Protein AF-A0A9P1VUZ0-F1 (afdb_monomer_lite)

Structure (mmCIF, N/CA/C/O backbone):
data_AF-A0A9P1VUZ0-F1
#
_entry.id   AF-A0A9P1VUZ0-F1
#
loop_
_atom_site.group_PDB
_atom_site.id
_atom_site.type_symbol
_atom_site.label_atom_id
_atom_site.label_alt_id
_atom_site.label_comp_id
_atom_site.label_asym_id
_atom_site.label_entity_id
_atom_site.label_seq_id
_atom_site.pdbx_PDB_ins_code
_atom_site.Cartn_x
_atom_site.Cartn_y
_atom_site.Cartn_z
_atom_site.occupancy
_atom_site.B_iso_or_equiv
_atom_site.auth_seq_id
_atom_site.auth_comp_id
_atom_site.auth_asym_id
_atom_site.auth_atom_id
_atom_site.pdbx_PDB_model_num
ATOM 1 N N . MET A 1 1 ? 10.024 -5.515 -21.685 1.00 54.19 1 MET A N 1
ATOM 2 C CA . MET A 1 1 ? 9.505 -5.546 -20.301 1.00 54.19 1 MET A CA 1
ATOM 3 C C . MET A 1 1 ? 8.583 -4.352 -20.145 1.00 54.19 1 MET A C 1
ATOM 5 O O . MET A 1 1 ? 9.012 -3.254 -20.464 1.00 54.19 1 MET A O 1
ATOM 9 N N . GLU A 1 2 ? 7.326 -4.557 -19.764 1.00 60.91 2 GLU A N 1
ATOM 10 C CA . GLU A 1 2 ? 6.367 -3.456 -19.612 1.00 60.91 2 GLU A CA 1
ATOM 11 C C . GLU A 1 2 ? 6.745 -2.546 -18.423 1.00 60.91 2 GLU A C 1
ATOM 13 O O . GLU A 1 2 ? 7.215 -3.060 -17.395 1.00 60.91 2 GLU A O 1
ATOM 18 N N . PRO A 1 3 ? 6.561 -1.215 -18.530 1.00 89.06 3 PRO A N 1
ATOM 19 C CA . PRO A 1 3 ? 6.721 -0.304 -17.403 1.00 89.06 3 PRO A CA 1
ATOM 20 C C . PRO A 1 3 ? 5.824 -0.697 -16.223 1.00 89.06 3 PRO A C 1
ATOM 22 O O . PRO A 1 3 ? 4.654 -1.039 -16.388 1.00 89.06 3 PRO A O 1
ATOM 25 N N . LEU A 1 4 ? 6.359 -0.613 -15.000 1.00 92.25 4 LEU A N 1
ATOM 26 C CA . LEU A 1 4 ? 5.641 -0.998 -13.775 1.00 92.25 4 LEU A CA 1
ATOM 27 C C . LEU A 1 4 ? 4.283 -0.284 -13.641 1.00 92.25 4 LEU A C 1
ATOM 29 O O . LEU A 1 4 ? 3.300 -0.894 -13.228 1.00 92.25 4 LEU A O 1
ATOM 33 N N . MET A 1 5 ? 4.222 0.992 -14.029 1.00 93.50 5 MET A N 1
ATOM 34 C CA . MET A 1 5 ? 2.990 1.779 -13.994 1.00 93.50 5 MET A CA 1
ATOM 35 C C . MET A 1 5 ? 1.916 1.240 -14.950 1.00 93.50 5 MET A C 1
ATOM 37 O O . MET A 1 5 ? 0.748 1.178 -14.576 1.00 93.50 5 MET A O 1
ATOM 41 N N . ASP A 1 6 ? 2.287 0.804 -16.153 1.00 95.25 6 ASP A N 1
ATOM 42 C CA . ASP A 1 6 ? 1.323 0.266 -17.122 1.00 95.25 6 ASP A CA 1
ATOM 43 C C . ASP A 1 6 ? 0.766 -1.082 -16.648 1.00 95.25 6 ASP A C 1
ATOM 45 O O . ASP A 1 6 ? -0.439 -1.327 -16.730 1.00 95.25 6 ASP A O 1
ATOM 49 N N . THR A 1 7 ? 1.608 -1.897 -16.000 1.00 95.25 7 THR A N 1
ATOM 50 C CA . THR A 1 7 ? 1.163 -3.127 -15.328 1.00 95.25 7 THR A CA 1
ATOM 51 C C . THR A 1 7 ? 0.139 -2.830 -14.227 1.00 95.25 7 THR A C 1
ATOM 53 O O . THR A 1 7 ? -0.890 -3.503 -14.155 1.00 95.25 7 THR A O 1
ATOM 56 N N . ILE A 1 8 ? 0.385 -1.816 -13.386 1.00 96.56 8 ILE A N 1
ATOM 57 C CA . ILE A 1 8 ? -0.547 -1.380 -12.330 1.00 96.56 8 ILE A CA 1
ATOM 58 C C . ILE A 1 8 ? -1.873 -0.909 -12.943 1.00 96.56 8 ILE A C 1
ATOM 60 O O . ILE A 1 8 ? -2.934 -1.357 -12.510 1.00 96.56 8 ILE A O 1
ATOM 64 N N . LYS A 1 9 ? -1.829 -0.066 -13.982 1.00 97.38 9 LYS A N 1
ATOM 65 C CA . LYS A 1 9 ? -3.026 0.429 -14.683 1.00 97.38 9 LYS A CA 1
ATOM 66 C C . LYS A 1 9 ? -3.851 -0.703 -15.286 1.00 97.38 9 LYS A C 1
ATOM 68 O O . LYS A 1 9 ? -5.056 -0.766 -15.057 1.00 97.38 9 LYS A O 1
ATOM 73 N N . ARG A 1 10 ? -3.215 -1.636 -16.001 1.00 97.12 10 ARG A N 1
ATOM 74 C CA . ARG A 1 10 ? -3.910 -2.795 -16.576 1.00 97.12 10 ARG A CA 1
ATOM 75 C C . ARG A 1 10 ? -4.559 -3.655 -15.495 1.00 97.12 10 ARG A C 1
ATOM 77 O O . ARG A 1 10 ? -5.713 -4.038 -15.641 1.00 97.12 10 ARG A O 1
ATOM 84 N N . ARG A 1 11 ? -3.843 -3.956 -14.408 1.00 97.12 11 ARG A N 1
ATOM 85 C CA . ARG A 1 11 ? -4.389 -4.762 -13.303 1.00 97.12 11 ARG A CA 1
ATOM 86 C C . ARG A 1 11 ? -5.542 -4.058 -12.596 1.00 97.12 11 ARG A C 1
ATOM 88 O O . ARG A 1 11 ? -6.509 -4.716 -12.230 1.00 97.12 11 ARG A O 1
ATOM 95 N N . SER A 1 12 ? -5.464 -2.739 -12.432 1.00 98.06 12 SER A N 1
ATOM 96 C CA . SER A 1 12 ? -6.580 -1.941 -11.923 1.00 98.06 12 SER A CA 1
ATOM 97 C C . SER A 1 12 ? -7.812 -2.069 -12.825 1.00 98.06 12 SER A C 1
ATOM 99 O O . SER A 1 12 ? -8.885 -2.384 -12.319 1.00 98.06 12 SER A O 1
ATOM 101 N N . ALA A 1 13 ? -7.651 -1.958 -14.148 1.00 97.81 13 ALA A N 1
ATOM 102 C CA . ALA A 1 13 ? -8.742 -2.170 -15.106 1.00 97.81 13 ALA A CA 1
ATOM 103 C C . ALA A 1 13 ? -9.328 -3.599 -15.064 1.00 97.81 13 ALA A C 1
ATOM 105 O O . ALA A 1 13 ? -10.465 -3.815 -15.468 1.00 97.81 13 ALA A O 1
ATOM 106 N N . GLN A 1 14 ? -8.568 -4.569 -14.548 1.00 97.38 14 GLN A N 1
ATOM 107 C CA . GLN A 1 14 ? -8.993 -5.956 -14.325 1.00 97.38 14 GLN A CA 1
ATOM 108 C C . GLN A 1 14 ? -9.570 -6.204 -12.918 1.00 97.38 14 GLN A C 1
ATOM 110 O O . GLN A 1 14 ? -9.821 -7.351 -12.559 1.00 97.38 14 GLN A O 1
ATOM 115 N N . GLY A 1 15 ? -9.762 -5.163 -12.103 1.00 97.44 15 GLY A N 1
ATOM 116 C CA . GLY A 1 15 ? -10.362 -5.285 -10.771 1.00 97.44 15 GLY A CA 1
ATOM 117 C C . GLY A 1 15 ? -9.378 -5.599 -9.640 1.00 97.44 15 GLY A C 1
ATOM 118 O O . GLY A 1 15 ? -9.798 -5.996 -8.557 1.00 97.44 15 GLY A O 1
ATOM 119 N N . CYS A 1 16 ? -8.065 -5.449 -9.846 1.00 97.94 16 CYS A N 1
ATOM 120 C CA . CYS A 1 16 ? -7.090 -5.676 -8.778 1.00 97.94 16 CYS A CA 1
ATOM 121 C C . CYS A 1 16 ? -7.189 -4.574 -7.709 1.00 97.94 16 CYS A C 1
ATOM 123 O O . CYS A 1 16 ? -6.711 -3.460 -7.927 1.00 97.94 16 CYS A O 1
ATOM 125 N N . GLY A 1 17 ? -7.758 -4.912 -6.548 1.00 98.19 17 GLY A N 1
ATOM 126 C CA . GLY A 1 17 ? -8.004 -3.999 -5.425 1.00 98.19 17 GLY A CA 1
ATOM 127 C C . GLY A 1 17 ? -6.801 -3.136 -5.027 1.00 98.19 17 GLY A C 1
ATOM 128 O O . GLY A 1 17 ? -6.906 -1.912 -5.100 1.00 98.19 17 GLY A O 1
ATOM 129 N N . PRO A 1 18 ? -5.621 -3.709 -4.717 1.00 98.06 18 PRO A N 1
ATOM 130 C CA . PRO A 1 18 ? -4.446 -2.909 -4.374 1.00 98.06 18 PRO A CA 1
ATOM 131 C C . PRO A 1 18 ? -3.993 -1.979 -5.506 1.00 98.06 18 PRO A C 1
ATOM 133 O O . PRO A 1 18 ? -3.514 -0.878 -5.249 1.00 98.06 18 PRO A O 1
ATOM 136 N N . SER A 1 19 ? -4.139 -2.390 -6.771 1.00 97.94 19 SER A N 1
ATOM 137 C CA . SER A 1 19 ? -3.807 -1.527 -7.910 1.00 97.94 19 SER A CA 1
ATOM 138 C C . SER A 1 19 ? -4.794 -0.369 -8.047 1.00 97.94 19 SER A C 1
ATOM 140 O O . SER A 1 19 ? -4.356 0.745 -8.307 1.00 97.94 19 SER A O 1
ATOM 142 N N . ILE A 1 20 ? -6.092 -0.608 -7.831 1.00 98.38 20 ILE A N 1
ATOM 143 C CA . ILE A 1 20 ? -7.119 0.444 -7.787 1.00 98.38 20 ILE A CA 1
ATOM 144 C C . ILE A 1 20 ? -6.790 1.434 -6.669 1.00 98.38 20 ILE A C 1
ATOM 146 O O . ILE A 1 20 ? -6.599 2.615 -6.941 1.00 98.38 20 ILE A O 1
ATOM 150 N N . ALA A 1 21 ? -6.603 0.940 -5.445 1.00 97.38 21 ALA A N 1
ATOM 151 C CA . ALA A 1 21 ? -6.324 1.776 -4.285 1.00 97.38 21 ALA A CA 1
ATOM 152 C C . ALA A 1 21 ? -5.028 2.590 -4.452 1.00 97.38 21 ALA A C 1
ATOM 154 O O . ALA A 1 21 ? -4.969 3.767 -4.105 1.00 97.38 21 ALA A O 1
ATOM 155 N N . LEU A 1 22 ? -3.983 2.001 -5.045 1.00 96.56 22 LEU A N 1
ATOM 156 C CA . LEU A 1 22 ? -2.752 2.725 -5.358 1.00 96.56 22 LEU A CA 1
ATOM 157 C C . LEU A 1 22 ? -2.995 3.879 -6.342 1.00 96.56 22 LEU A C 1
ATOM 159 O O . LEU A 1 22 ? -2.439 4.958 -6.149 1.00 96.56 22 LEU A O 1
ATOM 163 N N . LEU A 1 23 ? -3.801 3.670 -7.387 1.00 97.19 23 LEU A N 1
ATOM 164 C CA . LEU A 1 23 ? -4.139 4.726 -8.343 1.00 97.19 23 LEU A CA 1
ATOM 165 C C . LEU A 1 23 ? -5.016 5.813 -7.714 1.00 97.19 23 LEU A C 1
ATOM 167 O O . LEU A 1 23 ? -4.805 6.986 -8.008 1.00 97.19 23 LEU A O 1
ATOM 171 N N . GLU A 1 24 ? -5.934 5.453 -6.818 1.00 96.81 24 GLU A N 1
ATOM 172 C CA . GLU A 1 24 ? -6.727 6.419 -6.051 1.00 96.81 24 GLU A CA 1
ATOM 173 C C . GLU A 1 24 ? -5.837 7.303 -5.175 1.00 96.81 24 GLU A C 1
ATOM 175 O O . GLU A 1 24 ? -5.991 8.522 -5.184 1.00 96.81 24 GLU A O 1
ATOM 180 N N . LEU A 1 25 ? -4.845 6.728 -4.482 1.00 96.12 25 LEU A N 1
ATOM 181 C CA . LEU A 1 25 ? -3.873 7.515 -3.716 1.00 96.12 25 LEU A CA 1
ATOM 182 C C . LEU A 1 25 ? -3.125 8.518 -4.607 1.00 96.12 25 LEU A C 1
ATOM 184 O O . LEU A 1 25 ? -2.940 9.668 -4.215 1.00 96.12 25 LEU A O 1
ATOM 188 N N . LEU A 1 26 ? -2.696 8.103 -5.804 1.00 95.44 26 LEU A N 1
ATOM 189 C CA . LEU A 1 26 ? -2.021 8.997 -6.752 1.00 95.44 26 LEU A CA 1
ATOM 190 C C . LEU A 1 26 ? -2.950 10.101 -7.263 1.00 95.44 26 LEU A C 1
ATOM 192 O O . LEU A 1 26 ? -2.521 11.248 -7.368 1.00 95.44 26 LEU A O 1
ATOM 196 N N . ALA A 1 27 ? -4.207 9.767 -7.562 1.00 95.75 27 ALA A N 1
ATOM 197 C CA . ALA A 1 27 ? -5.226 10.733 -7.968 1.00 95.75 27 ALA A CA 1
ATOM 198 C C . ALA A 1 27 ? -5.542 11.730 -6.844 1.00 95.75 27 ALA A C 1
ATOM 200 O O . ALA A 1 27 ? -5.799 12.898 -7.112 1.00 95.75 27 ALA A O 1
ATOM 201 N N . ALA A 1 28 ? -5.438 11.291 -5.590 1.00 94.88 28 ALA A N 1
ATOM 202 C CA . ALA A 1 28 ? -5.511 12.135 -4.405 1.00 94.88 28 ALA A CA 1
ATOM 203 C C . ALA A 1 28 ? -4.208 12.894 -4.104 1.00 94.88 28 ALA A C 1
ATOM 205 O O . ALA A 1 28 ? -4.084 13.436 -3.010 1.00 94.88 28 ALA A O 1
ATOM 206 N N . GLU A 1 29 ? -3.263 12.941 -5.050 1.00 95.12 29 GLU A N 1
ATOM 207 C CA . GLU A 1 29 ? -1.989 13.672 -5.003 1.00 95.12 29 GLU A CA 1
ATOM 208 C C . GLU A 1 29 ? -0.904 13.082 -4.080 1.00 95.12 29 GLU A C 1
ATOM 210 O O . GLU A 1 29 ? 0.078 13.756 -3.741 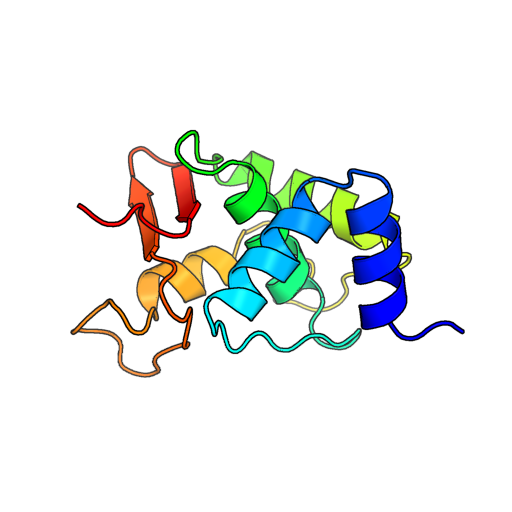1.00 95.12 29 GLU A O 1
ATOM 215 N N . ALA A 1 30 ? -1.010 11.805 -3.696 1.00 94.44 30 ALA A N 1
ATOM 216 C CA . ALA A 1 30 ? 0.054 11.141 -2.947 1.00 94.44 30 ALA A CA 1
ATOM 217 C C . ALA A 1 30 ? 1.346 11.047 -3.781 1.00 94.44 30 ALA A C 1
ATOM 219 O O . ALA A 1 30 ? 1.383 10.468 -4.868 1.00 94.44 30 ALA A O 1
ATOM 220 N N . ARG A 1 31 ? 2.464 11.550 -3.240 1.00 91.88 31 ARG A N 1
ATOM 221 C CA . ARG A 1 31 ? 3.787 11.475 -3.886 1.00 91.88 31 ARG A CA 1
ATOM 222 C C . ARG A 1 31 ? 4.478 10.164 -3.528 1.00 91.88 31 ARG A C 1
ATOM 224 O O . ARG A 1 31 ? 5.365 10.098 -2.665 1.00 91.88 31 ARG A O 1
ATOM 231 N N . LEU A 1 32 ? 4.034 9.095 -4.180 1.00 87.69 32 LEU A N 1
ATOM 232 C CA . LEU A 1 32 ? 4.581 7.751 -4.019 1.00 87.69 32 LEU A CA 1
ATOM 233 C C . LEU A 1 32 ? 5.665 7.483 -5.066 1.00 87.69 32 LEU A C 1
ATOM 235 O O . LEU A 1 32 ? 5.486 7.743 -6.251 1.00 87.69 32 LEU A O 1
ATOM 239 N N . VAL A 1 33 ? 6.800 6.940 -4.626 1.00 83.19 33 VAL A N 1
ATOM 240 C CA . VAL A 1 33 ? 7.867 6.516 -5.539 1.00 83.19 33 VAL A CA 1
ATOM 241 C C . VAL A 1 33 ? 7.481 5.162 -6.129 1.00 83.19 33 VAL A C 1
ATOM 243 O O . VAL A 1 33 ? 7.466 4.160 -5.415 1.00 83.19 33 VAL A O 1
ATOM 246 N N . ILE A 1 34 ? 7.172 5.134 -7.426 1.00 87.75 34 ILE A N 1
ATOM 247 C CA . ILE A 1 34 ? 6.776 3.919 -8.148 1.00 87.75 34 ILE A CA 1
ATOM 248 C C . ILE A 1 34 ? 7.949 3.464 -9.003 1.00 87.75 34 ILE A C 1
ATOM 250 O O . ILE A 1 34 ? 8.154 3.914 -10.125 1.00 87.75 34 ILE A O 1
ATOM 254 N N . THR A 1 35 ? 8.747 2.572 -8.432 1.00 86.88 35 THR A N 1
ATOM 255 C CA . THR A 1 35 ? 9.907 1.964 -9.083 1.00 86.88 35 THR A CA 1
ATOM 256 C C . THR A 1 35 ? 10.097 0.543 -8.569 1.00 86.88 35 THR A C 1
ATOM 258 O O . THR A 1 35 ? 9.730 0.220 -7.435 1.00 86.88 35 THR A O 1
ATOM 261 N N . ARG A 1 36 ? 10.725 -0.295 -9.398 1.00 85.75 36 ARG A N 1
ATOM 262 C CA . ARG A 1 36 ? 11.203 -1.625 -9.003 1.00 85.75 36 ARG A CA 1
ATOM 263 C C . ARG A 1 36 ? 12.284 -1.559 -7.922 1.00 85.75 36 ARG A C 1
ATOM 265 O O . ARG A 1 36 ? 12.484 -2.548 -7.230 1.00 85.75 36 ARG A O 1
ATOM 272 N N . ASP A 1 37 ? 12.911 -0.398 -7.724 1.00 84.81 37 ASP A N 1
ATOM 273 C CA . ASP A 1 37 ? 13.925 -0.189 -6.686 1.00 84.81 37 ASP A CA 1
ATOM 274 C C . ASP A 1 37 ? 13.336 0.160 -5.319 1.00 84.81 37 ASP A C 1
ATOM 276 O O . ASP A 1 37 ? 14.079 0.205 -4.346 1.00 84.81 37 ASP A O 1
ATOM 280 N N . ASN A 1 38 ? 12.029 0.416 -5.200 1.00 83.50 38 ASN A N 1
ATOM 281 C CA . ASN A 1 38 ? 11.376 0.647 -3.910 1.00 83.50 38 ASN A CA 1
ATOM 282 C C . ASN A 1 38 ? 9.985 -0.010 -3.807 1.00 83.50 38 ASN A C 1
ATOM 284 O O . ASN A 1 38 ? 8.993 0.650 -3.480 1.00 83.50 38 ASN A O 1
ATOM 288 N N . PRO A 1 39 ? 9.885 -1.321 -4.082 1.00 89.88 39 PRO A N 1
ATOM 289 C CA . PRO A 1 39 ? 8.599 -1.985 -4.214 1.00 89.88 39 PRO A CA 1
ATOM 290 C C . PRO A 1 39 ? 7.912 -2.225 -2.873 1.00 89.88 39 PRO A C 1
ATOM 292 O O . PRO A 1 39 ? 6.688 -2.294 -2.826 1.00 89.88 39 PRO A O 1
ATOM 295 N N . GLY A 1 40 ? 8.670 -2.285 -1.774 1.00 91.75 40 GLY A N 1
ATOM 296 C CA . GLY A 1 40 ? 8.110 -2.429 -0.433 1.00 91.75 40 GLY A CA 1
ATOM 297 C C . GLY A 1 40 ? 7.137 -1.296 -0.102 1.00 91.75 40 GLY A C 1
ATOM 298 O O . GLY A 1 40 ? 5.998 -1.569 0.266 1.00 91.75 40 GLY A O 1
ATOM 299 N N . ARG A 1 41 ? 7.534 -0.036 -0.338 1.00 92.44 41 ARG A N 1
ATOM 300 C CA . ARG A 1 41 ? 6.684 1.132 -0.066 1.00 92.44 41 ARG A CA 1
ATOM 301 C C . ARG A 1 41 ? 5.392 1.112 -0.870 1.00 92.44 41 ARG A C 1
ATOM 303 O O . ARG A 1 41 ? 4.326 1.264 -0.287 1.00 92.44 41 ARG A O 1
ATOM 310 N N . LEU A 1 42 ? 5.474 0.935 -2.189 1.00 93.62 42 LEU A N 1
ATOM 311 C CA . LEU A 1 42 ? 4.277 0.974 -3.033 1.00 93.62 42 LEU A CA 1
ATOM 312 C C . LEU A 1 42 ? 3.327 -0.186 -2.711 1.00 93.62 42 LEU A C 1
ATOM 314 O O . LEU A 1 42 ? 2.123 0.029 -2.624 1.00 93.62 42 LEU A O 1
ATOM 318 N N . CYS A 1 43 ? 3.859 -1.397 -2.499 1.00 96.50 43 CYS A N 1
ATOM 319 C CA . CYS A 1 43 ? 3.032 -2.580 -2.285 1.00 96.50 43 CYS A CA 1
ATOM 320 C C . CYS A 1 43 ? 2.330 -2.525 -0.934 1.00 96.50 43 CYS A C 1
ATOM 322 O O . CYS A 1 43 ? 1.165 -2.884 -0.839 1.00 96.50 43 CYS A O 1
ATOM 324 N N . GLU A 1 44 ? 3.027 -2.057 0.099 1.00 96.88 44 GLU A N 1
ATOM 325 C CA . GLU A 1 44 ? 2.477 -1.966 1.446 1.00 96.88 44 GLU A CA 1
ATOM 326 C C . GLU A 1 44 ? 1.381 -0.902 1.540 1.00 96.88 44 GLU A C 1
ATOM 328 O O . GLU A 1 44 ? 0.307 -1.173 2.067 1.00 96.88 44 GLU A O 1
ATOM 333 N N . LEU A 1 45 ? 1.603 0.285 0.963 1.00 96.38 45 LEU A N 1
ATOM 334 C CA . LEU A 1 45 ? 0.576 1.328 0.943 1.00 96.38 45 LEU A CA 1
ATOM 335 C C . LEU A 1 45 ? -0.643 0.910 0.115 1.00 96.38 45 LEU A C 1
ATOM 337 O O . LEU A 1 45 ? -1.763 1.172 0.535 1.00 96.38 45 LEU A O 1
ATOM 341 N N . ALA A 1 46 ? -0.436 0.215 -1.007 1.00 97.31 46 ALA A N 1
ATOM 342 C CA . ALA A 1 46 ? -1.513 -0.302 -1.846 1.00 97.31 46 ALA A CA 1
ATOM 343 C C . ALA A 1 46 ? -2.423 -1.294 -1.101 1.00 97.31 46 ALA A C 1
ATOM 345 O O . ALA A 1 46 ? -3.642 -1.139 -1.123 1.00 97.31 46 ALA A O 1
ATOM 346 N N . VAL A 1 47 ? -1.847 -2.293 -0.420 1.00 98.25 47 VAL A N 1
ATOM 347 C CA . VAL A 1 47 ? -2.642 -3.328 0.270 1.00 98.25 47 VAL A CA 1
ATOM 348 C C . VAL A 1 47 ? -3.340 -2.793 1.517 1.00 98.25 47 VAL A C 1
ATOM 350 O O . VAL A 1 47 ? -4.447 -3.213 1.827 1.00 98.25 47 VAL A O 1
ATOM 353 N N . VAL A 1 48 ? -2.736 -1.832 2.225 1.00 98.25 48 VAL A N 1
ATOM 354 C CA . VAL A 1 48 ? -3.414 -1.169 3.349 1.00 98.25 48 VAL A CA 1
ATOM 355 C C . VAL A 1 48 ? -4.554 -0.299 2.811 1.00 98.25 48 VAL A C 1
ATOM 357 O O . VAL A 1 48 ? -5.652 -0.350 3.363 1.00 98.25 48 VAL A O 1
ATOM 360 N N . ALA A 1 49 ? -4.328 0.442 1.720 1.00 97.69 49 ALA A N 1
ATOM 361 C CA . ALA A 1 49 ? -5.333 1.318 1.118 1.00 97.69 49 ALA A CA 1
ATOM 362 C C . ALA A 1 49 ? -6.569 0.557 0.640 1.00 97.69 49 ALA A C 1
ATOM 364 O O . ALA A 1 49 ? -7.690 0.976 0.911 1.00 97.69 49 ALA A O 1
ATOM 365 N N . GLU A 1 50 ? -6.364 -0.604 0.016 1.00 97.94 50 GLU A N 1
ATOM 366 C CA . GLU A 1 50 ? -7.442 -1.500 -0.410 1.00 97.94 50 GLU A CA 1
ATOM 367 C C . GLU A 1 50 ? -8.388 -1.865 0.746 1.00 97.94 50 GLU A C 1
ATOM 369 O O . GLU A 1 50 ? -9.595 -2.011 0.557 1.00 97.94 50 GLU A O 1
ATOM 374 N N . THR A 1 51 ? -7.871 -1.999 1.972 1.00 97.00 51 THR A N 1
ATOM 375 C CA . THR A 1 51 ? -8.718 -2.348 3.121 1.00 97.00 51 THR A CA 1
ATOM 376 C C . THR A 1 51 ? -9.607 -1.200 3.600 1.00 97.00 51 THR A C 1
ATOM 378 O O . THR A 1 51 ? -10.587 -1.447 4.311 1.00 97.00 51 THR A O 1
ATOM 381 N N . GLY A 1 52 ? -9.307 0.042 3.211 1.00 93.31 52 GLY A N 1
ATOM 382 C CA . GLY A 1 52 ? -10.083 1.225 3.564 1.00 93.31 52 GLY A CA 1
ATOM 383 C C . GLY A 1 52 ? -10.345 1.334 5.069 1.00 93.31 52 GLY A C 1
ATOM 384 O O . GLY A 1 52 ? -9.450 1.172 5.901 1.00 93.31 52 GLY A O 1
ATOM 385 N N . ARG A 1 53 ? -11.610 1.573 5.440 1.00 91.69 53 ARG A N 1
ATOM 386 C CA . ARG A 1 53 ? -12.032 1.745 6.845 1.00 91.69 53 ARG A CA 1
ATOM 387 C C . ARG A 1 53 ? -11.970 0.468 7.691 1.00 91.69 53 ARG A C 1
ATOM 389 O O . ARG A 1 53 ? -12.064 0.558 8.910 1.00 91.69 53 ARG A O 1
ATOM 396 N N . ARG A 1 54 ? -11.799 -0.712 7.087 1.00 95.00 54 ARG A N 1
ATOM 397 C CA . ARG A 1 54 ? -11.604 -1.973 7.827 1.00 95.00 54 ARG A CA 1
ATOM 398 C C . ARG A 1 54 ? -10.197 -2.062 8.425 1.00 95.00 54 ARG A C 1
ATOM 400 O O . ARG A 1 54 ? -9.997 -2.730 9.444 1.00 95.00 54 ARG A O 1
ATOM 407 N N . GLY A 1 55 ? -9.227 -1.403 7.789 1.00 96.12 55 GLY A N 1
ATOM 408 C CA . GLY A 1 55 ? -7.812 -1.517 8.117 1.00 96.12 55 GLY A CA 1
ATOM 409 C C . GLY A 1 55 ? -7.299 -2.955 8.043 1.00 96.12 55 GLY A C 1
ATOM 410 O O . GLY A 1 55 ? -8.028 -3.896 7.709 1.00 96.12 55 GLY A O 1
ATOM 411 N N . ILE A 1 56 ? -6.043 -3.145 8.424 1.00 98.06 56 ILE A N 1
ATOM 412 C CA . ILE A 1 56 ? -5.353 -4.437 8.335 1.00 98.06 56 ILE A CA 1
ATOM 413 C C . ILE A 1 56 ? -4.332 -4.579 9.480 1.00 98.06 56 ILE A C 1
A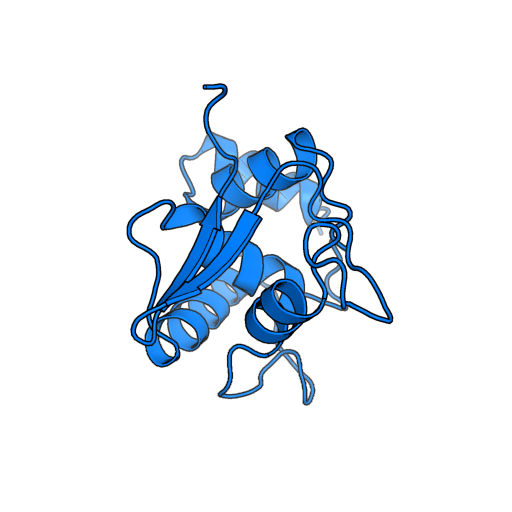TOM 415 O O . ILE A 1 56 ? -3.637 -3.608 9.792 1.00 98.06 56 ILE A O 1
ATOM 419 N N . PRO A 1 57 ? -4.260 -5.728 10.180 1.00 97.38 57 PRO A N 1
ATOM 420 C CA . PRO A 1 57 ? -3.305 -5.922 11.267 1.00 97.38 57 PRO A CA 1
ATOM 421 C C . PRO A 1 57 ? -1.880 -6.124 10.738 1.00 97.38 57 PRO A C 1
ATOM 423 O O . PRO A 1 57 ? -1.669 -6.513 9.591 1.00 97.38 57 PRO A O 1
ATOM 426 N N . GLU A 1 58 ? -0.895 -5.855 11.595 1.00 93.94 58 GLU A N 1
ATOM 427 C CA . GLU A 1 58 ? 0.532 -5.799 11.241 1.00 93.94 58 GLU A CA 1
ATOM 428 C C . GLU A 1 58 ? 1.034 -7.030 10.463 1.00 93.94 58 GLU A C 1
ATOM 430 O O . GLU A 1 58 ? 1.664 -6.903 9.412 1.00 93.94 58 GLU A O 1
ATOM 435 N N . ASN A 1 59 ? 0.710 -8.225 10.955 1.00 91.50 59 ASN A N 1
ATOM 436 C CA . ASN A 1 59 ? 1.103 -9.500 10.357 1.00 91.50 59 ASN A CA 1
ATOM 437 C C . ASN A 1 59 ? 0.462 -9.731 8.977 1.00 91.50 59 ASN A C 1
ATOM 439 O O . ASN A 1 59 ? 1.113 -10.254 8.071 1.00 91.50 59 ASN A O 1
ATOM 443 N N . GLU A 1 60 ? -0.792 -9.317 8.791 1.00 97.88 60 GLU A N 1
ATOM 444 C CA . GLU A 1 60 ? -1.494 -9.449 7.510 1.00 97.88 60 GLU A CA 1
ATOM 445 C C . GLU A 1 60 ? -0.956 -8.468 6.462 1.00 97.88 60 GLU A C 1
ATOM 447 O O . GLU A 1 60 ? -0.880 -8.823 5.286 1.00 97.88 60 GLU A O 1
ATOM 452 N N . VAL A 1 61 ? -0.495 -7.275 6.868 1.00 97.69 61 VAL A N 1
ATOM 453 C CA . VAL A 1 61 ? 0.146 -6.317 5.948 1.00 97.69 61 VAL A CA 1
ATOM 454 C C . VAL A 1 61 ? 1.371 -6.935 5.279 1.00 97.69 61 VAL A C 1
ATOM 456 O O . VAL A 1 61 ? 1.535 -6.832 4.064 1.00 97.69 61 VAL A O 1
ATOM 459 N N . VAL A 1 62 ? 2.232 -7.594 6.057 1.00 96.38 62 VAL A N 1
ATOM 460 C CA . VAL A 1 62 ? 3.473 -8.201 5.549 1.00 96.38 62 VAL A CA 1
ATOM 461 C C . VAL A 1 62 ? 3.167 -9.307 4.539 1.00 96.38 62 VAL A C 1
ATOM 463 O O . VAL A 1 62 ? 3.785 -9.354 3.469 1.00 96.38 62 VAL A O 1
ATOM 466 N N . ALA A 1 63 ? 2.188 -10.163 4.845 1.00 96.81 63 ALA A N 1
ATOM 467 C CA . ALA A 1 63 ? 1.744 -11.222 3.944 1.00 96.81 63 ALA A CA 1
ATOM 468 C C . ALA A 1 63 ? 1.143 -10.650 2.647 1.00 96.81 63 ALA A C 1
ATOM 470 O O . ALA A 1 63 ? 1.570 -11.023 1.551 1.00 96.81 63 ALA A O 1
ATOM 471 N N . ALA A 1 64 ? 0.221 -9.688 2.758 1.00 97.75 64 ALA A N 1
ATOM 472 C CA . ALA A 1 64 ? -0.434 -9.058 1.615 1.00 97.75 64 ALA A CA 1
ATOM 473 C C . ALA A 1 64 ? 0.567 -8.316 0.715 1.00 97.75 64 ALA A C 1
ATOM 475 O O . ALA A 1 64 ? 0.534 -8.465 -0.506 1.00 97.75 64 ALA A O 1
ATOM 476 N N . ARG A 1 65 ? 1.521 -7.582 1.303 1.00 96.75 65 ARG A N 1
ATOM 477 C CA . ARG A 1 65 ? 2.595 -6.891 0.574 1.00 96.75 65 ARG A CA 1
ATOM 478 C C . ARG A 1 65 ? 3.411 -7.861 -0.278 1.00 96.75 65 ARG A C 1
ATOM 480 O O . ARG A 1 65 ? 3.680 -7.568 -1.441 1.00 96.75 65 ARG A O 1
ATOM 487 N N . ARG A 1 66 ? 3.818 -9.001 0.294 1.00 96.12 66 ARG A N 1
ATOM 488 C CA . ARG A 1 66 ? 4.601 -10.036 -0.407 1.00 96.12 66 ARG A CA 1
ATOM 489 C C . ARG A 1 66 ? 3.805 -10.649 -1.557 1.00 96.12 66 ARG A C 1
ATOM 491 O O . ARG A 1 66 ? 4.323 -10.732 -2.668 1.00 96.12 66 ARG A O 1
ATOM 498 N N . ALA A 1 67 ? 2.544 -11.007 -1.312 1.00 96.75 67 ALA A N 1
ATOM 499 C CA . ALA A 1 67 ? 1.658 -11.548 -2.338 1.00 96.75 67 ALA A CA 1
ATOM 500 C C . ALA A 1 67 ? 1.439 -10.549 -3.487 1.00 96.75 67 ALA A C 1
ATOM 502 O O . ALA A 1 67 ? 1.550 -10.908 -4.661 1.00 96.75 67 ALA A O 1
ATOM 503 N N . TYR A 1 68 ? 1.201 -9.276 -3.162 1.00 97.31 68 TYR A N 1
ATOM 504 C CA . TYR A 1 68 ? 0.999 -8.243 -4.169 1.00 97.31 68 TYR A CA 1
ATOM 505 C C . TYR A 1 68 ? 2.271 -7.980 -4.986 1.00 97.31 68 TYR A C 1
ATOM 507 O O . TYR A 1 68 ? 2.199 -7.965 -6.215 1.00 97.31 68 TYR A O 1
ATOM 515 N N . ALA A 1 69 ? 3.443 -7.881 -4.349 1.00 95.81 69 ALA A N 1
ATOM 516 C CA . ALA A 1 69 ? 4.721 -7.728 -5.048 1.00 95.81 69 ALA A CA 1
ATOM 517 C C . ALA A 1 69 ? 4.998 -8.890 -6.019 1.00 95.81 69 ALA A C 1
ATOM 519 O O . ALA A 1 69 ? 5.317 -8.654 -7.188 1.00 95.81 69 ALA A O 1
ATOM 520 N N . ALA A 1 70 ? 4.784 -10.133 -5.573 1.00 95.19 70 ALA A N 1
ATOM 521 C CA . ALA A 1 70 ? 4.917 -11.319 -6.416 1.00 95.19 70 ALA A CA 1
ATOM 522 C C . ALA A 1 70 ? 3.963 -11.268 -7.620 1.00 95.19 70 ALA A C 1
ATOM 524 O O . ALA A 1 70 ? 4.366 -11.553 -8.746 1.00 95.19 70 ALA A O 1
ATOM 525 N N . SER A 1 71 ? 2.722 -10.817 -7.412 1.00 94.69 71 SER A N 1
ATOM 526 C CA . SER A 1 71 ? 1.738 -10.668 -8.490 1.00 94.69 71 SER A CA 1
ATOM 527 C C . SER A 1 71 ? 2.155 -9.643 -9.558 1.00 94.69 7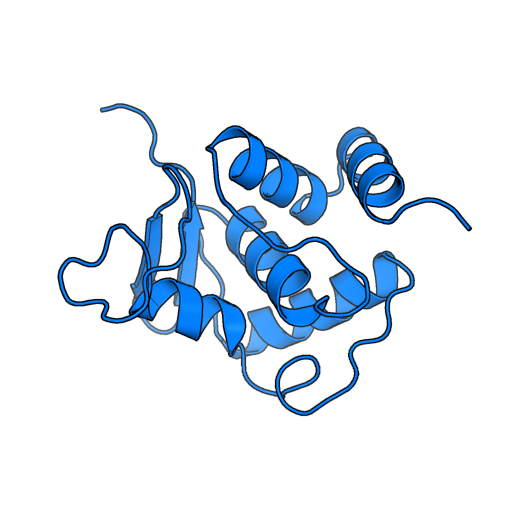1 SER A C 1
ATOM 529 O O . SER A 1 71 ? 1.759 -9.761 -10.717 1.00 94.69 71 SER A O 1
ATOM 531 N N . LEU A 1 72 ? 2.975 -8.653 -9.195 1.00 94.19 72 LEU A N 1
ATOM 532 C CA . LEU A 1 72 ? 3.538 -7.665 -10.119 1.00 94.19 72 LEU A CA 1
ATOM 533 C C . LEU A 1 72 ? 4.820 -8.159 -10.814 1.00 94.19 72 LEU A C 1
ATOM 535 O O . LEU A 1 72 ? 5.398 -7.423 -11.613 1.00 94.19 72 LEU A O 1
ATOM 539 N N . GLY A 1 73 ? 5.289 -9.374 -10.505 1.00 93.31 73 GLY A N 1
ATOM 540 C CA . GLY A 1 73 ? 6.585 -9.875 -10.961 1.00 93.31 73 GLY A CA 1
ATOM 541 C C . GLY A 1 73 ? 7.755 -9.079 -10.378 1.00 93.31 73 GLY A C 1
ATOM 542 O O . GLY A 1 73 ? 8.783 -8.916 -11.039 1.00 93.31 73 GLY A O 1
ATOM 543 N N . VAL A 1 74 ? 7.584 -8.524 -9.173 1.00 92.44 74 VAL A N 1
ATOM 544 C CA . VAL A 1 74 ? 8.592 -7.710 -8.496 1.00 92.44 74 VAL A CA 1
ATOM 545 C C . VAL A 1 74 ? 9.153 -8.457 -7.296 1.00 92.44 74 VAL A C 1
ATOM 547 O O . VAL A 1 74 ? 8.422 -8.896 -6.410 1.00 92.44 74 VAL A O 1
ATOM 550 N N . THR A 1 75 ? 10.477 -8.543 -7.240 1.00 91.44 75 THR A N 1
ATOM 551 C CA . THR A 1 75 ? 11.189 -9.133 -6.110 1.00 91.44 75 THR A CA 1
ATOM 552 C C . THR A 1 75 ? 11.373 -8.096 -5.007 1.00 91.44 75 THR A C 1
ATOM 554 O O . THR A 1 75 ? 11.951 -7.031 -5.228 1.00 91.44 75 THR A O 1
ATOM 557 N N . LEU A 1 76 ? 10.905 -8.412 -3.800 1.00 93.25 76 LEU A N 1
ATOM 558 C CA . LEU A 1 76 ? 11.265 -7.664 -2.599 1.00 93.25 76 LEU A CA 1
ATOM 559 C C . LEU A 1 76 ? 12.645 -8.146 -2.144 1.00 93.25 76 LEU A C 1
ATOM 561 O O . LEU A 1 76 ? 12.809 -9.323 -1.844 1.00 93.25 76 LEU A O 1
ATOM 565 N N . SER A 1 77 ? 13.632 -7.255 -2.123 1.00 90.69 77 SER A N 1
ATOM 566 C CA . SER A 1 77 ? 14.978 -7.571 -1.644 1.00 90.69 77 SER A CA 1
ATOM 567 C C . SER A 1 77 ? 15.596 -6.364 -0.958 1.00 90.69 77 SER A C 1
ATOM 569 O O . SER A 1 77 ? 15.562 -5.255 -1.504 1.00 90.69 77 SER A O 1
ATOM 571 N N . GLY A 1 78 ? 16.165 -6.590 0.222 1.00 87.00 78 GLY A N 1
ATOM 572 C CA . GLY A 1 78 ? 16.878 -5.598 1.010 1.00 87.00 78 GLY A CA 1
ATOM 573 C C . GLY A 1 78 ? 16.104 -5.180 2.260 1.00 87.00 78 GLY A C 1
ATOM 574 O O . GLY A 1 78 ? 14.873 -5.209 2.269 1.00 87.00 78 GLY A O 1
ATOM 575 N N . PRO A 1 79 ? 16.817 -4.678 3.282 1.00 84.75 79 PRO A N 1
ATOM 576 C CA . PRO A 1 79 ? 16.426 -4.755 4.694 1.00 84.75 79 PRO A CA 1
ATOM 577 C C . PRO A 1 79 ? 15.083 -4.106 5.041 1.00 84.75 79 PRO A C 1
ATOM 579 O O . PRO A 1 79 ? 14.430 -4.506 6.001 1.00 84.75 79 PRO A O 1
ATOM 582 N N . THR A 1 80 ? 14.664 -3.088 4.291 1.00 84.94 80 THR A N 1
ATOM 583 C CA . THR A 1 80 ? 13.373 -2.414 4.484 1.00 84.94 80 THR A CA 1
ATOM 584 C C . THR A 1 80 ? 12.269 -2.981 3.598 1.00 84.94 80 THR A C 1
ATOM 586 O O . THR A 1 80 ? 11.113 -3.008 4.007 1.00 84.94 80 THR A O 1
ATOM 589 N N . LYS A 1 81 ? 12.605 -3.458 2.395 1.00 88.44 81 LYS A N 1
ATOM 590 C CA . LYS A 1 81 ? 11.652 -3.873 1.355 1.00 88.44 81 LYS A CA 1
ATOM 591 C C . LYS A 1 81 ? 11.066 -5.255 1.624 1.00 88.44 81 LYS A C 1
ATOM 593 O O . LYS A 1 81 ? 9.878 -5.456 1.383 1.00 88.44 81 LYS A O 1
ATOM 598 N N . ASP A 1 82 ? 11.892 -6.190 2.089 1.00 90.44 82 ASP A N 1
ATOM 599 C CA . ASP A 1 82 ? 11.517 -7.578 2.388 1.00 90.44 82 ASP A CA 1
ATOM 600 C C . ASP A 1 82 ? 11.271 -7.848 3.883 1.00 90.44 82 ASP A C 1
ATOM 602 O O . ASP A 1 82 ? 10.798 -8.934 4.226 1.00 90.44 82 ASP A O 1
ATOM 606 N N . SER A 1 83 ? 11.500 -6.840 4.733 1.00 92.88 83 SER A N 1
ATOM 607 C CA . SER A 1 83 ? 11.364 -6.868 6.195 1.00 92.88 83 SER A CA 1
ATOM 608 C C . SER A 1 83 ? 10.126 -7.613 6.695 1.00 92.88 83 SER A C 1
ATOM 610 O O . SER A 1 83 ? 9.025 -7.365 6.216 1.00 92.88 83 SER A O 1
ATOM 612 N N . ASP A 1 84 ? 10.240 -8.425 7.745 1.00 94.94 84 ASP A N 1
ATOM 613 C CA . ASP A 1 84 ? 9.081 -9.052 8.410 1.00 94.94 84 ASP A CA 1
ATOM 614 C C . ASP A 1 84 ? 8.186 -8.072 9.191 1.00 94.94 84 ASP A C 1
ATOM 616 O O . ASP A 1 84 ? 7.271 -8.488 9.896 1.00 94.94 84 ASP A O 1
ATOM 620 N N . LYS A 1 85 ? 8.428 -6.765 9.064 1.00 95.06 85 LYS A N 1
ATOM 621 C CA . LYS A 1 85 ? 7.603 -5.698 9.634 1.00 95.06 85 LYS A CA 1
ATOM 622 C C . LYS A 1 85 ? 7.007 -4.831 8.523 1.00 95.06 85 LYS A C 1
ATOM 624 O O . LYS A 1 85 ? 7.626 -4.684 7.458 1.00 95.06 85 LYS A O 1
ATOM 629 N N . PRO A 1 86 ? 5.847 -4.194 8.746 1.00 94.62 86 PRO A N 1
ATOM 630 C CA . PRO A 1 86 ? 5.281 -3.250 7.796 1.00 94.62 86 PRO A CA 1
ATOM 631 C C . PRO A 1 86 ? 5.893 -1.861 8.015 1.00 94.62 86 PRO A C 1
ATOM 633 O O . PRO A 1 86 ? 5.287 -0.929 8.557 1.00 94.62 86 PRO A O 1
ATOM 636 N N . ALA A 1 87 ? 7.168 -1.753 7.643 1.00 93.75 87 ALA A N 1
ATOM 637 C CA . ALA A 1 87 ? 7.988 -0.577 7.895 1.00 93.75 87 ALA A CA 1
ATOM 638 C C . ALA A 1 87 ? 7.501 0.663 7.127 1.00 93.75 87 ALA A C 1
ATOM 640 O O . ALA A 1 87 ? 7.663 1.784 7.606 1.00 93.75 87 ALA A O 1
ATOM 641 N N . HIS A 1 88 ? 6.895 0.494 5.953 1.00 94.00 88 HIS A N 1
ATOM 642 C CA . HIS A 1 88 ? 6.546 1.605 5.071 1.00 94.00 88 HIS A CA 1
ATOM 643 C C . HIS A 1 88 ? 5.241 2.293 5.467 1.00 94.00 88 HIS A C 1
ATOM 645 O O . HIS A 1 88 ? 5.183 3.521 5.442 1.00 94.00 88 HIS A O 1
ATOM 651 N N . ILE A 1 89 ? 4.210 1.539 5.850 1.00 95.31 89 ILE A N 1
ATOM 652 C CA . ILE A 1 89 ? 2.973 2.088 6.402 1.00 95.31 89 ILE A CA 1
ATOM 653 C C . ILE A 1 89 ? 3.220 2.638 7.801 1.00 95.31 89 ILE A C 1
ATOM 655 O O . ILE A 1 89 ? 2.714 3.711 8.099 1.00 95.31 89 ILE A O 1
ATOM 659 N N . SER A 1 90 ? 4.063 1.995 8.619 1.00 95.00 90 SER A N 1
ATOM 660 C CA . SER A 1 90 ? 4.481 2.571 9.906 1.00 95.00 90 SER A CA 1
ATOM 661 C C . SER A 1 90 ? 5.137 3.933 9.694 1.00 95.00 90 SER A C 1
ATOM 663 O O . SER A 1 90 ? 4.724 4.930 10.281 1.00 95.00 90 SER A O 1
ATOM 665 N N . HIS A 1 91 ? 6.078 4.011 8.749 1.00 93.44 91 HIS A N 1
ATOM 666 C CA . HIS A 1 91 ? 6.705 5.274 8.391 1.00 93.44 91 HIS A CA 1
ATOM 667 C C . HIS A 1 91 ? 5.689 6.295 7.851 1.00 93.44 91 HIS A C 1
ATOM 669 O O . HIS A 1 91 ? 5.748 7.457 8.238 1.00 93.44 91 HIS A O 1
ATOM 675 N N . ALA A 1 92 ? 4.726 5.881 7.021 1.00 93.38 92 ALA A N 1
ATOM 676 C CA . ALA A 1 92 ? 3.680 6.761 6.499 1.00 93.38 92 ALA A CA 1
ATOM 677 C C . ALA A 1 92 ? 2.722 7.282 7.584 1.00 93.38 92 ALA A C 1
ATOM 679 O O . ALA A 1 92 ? 2.307 8.434 7.501 1.00 93.38 92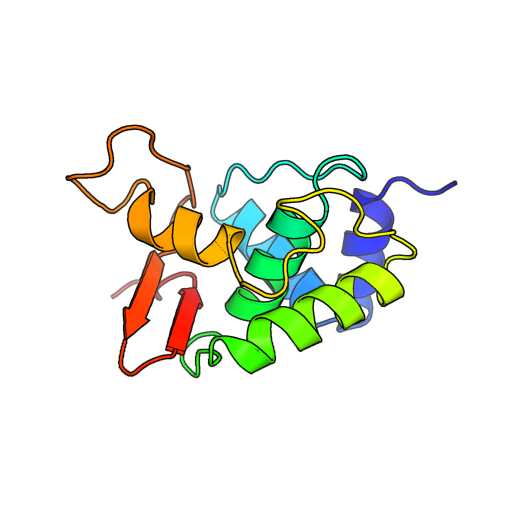 ALA A O 1
ATOM 680 N N . VAL A 1 93 ? 2.400 6.480 8.603 1.00 94.38 93 VAL A N 1
ATOM 681 C CA . VAL A 1 93 ? 1.624 6.914 9.777 1.00 94.38 93 VAL A CA 1
ATOM 682 C C . VAL A 1 93 ? 2.400 7.973 10.558 1.00 94.38 93 VAL A C 1
ATOM 684 O O . VAL A 1 93 ? 1.883 9.059 10.815 1.00 94.38 93 VAL A O 1
ATOM 687 N N . ASP A 1 94 ? 3.662 7.693 10.877 1.00 93.75 94 ASP A N 1
ATOM 688 C CA . ASP A 1 94 ? 4.475 8.579 11.711 1.00 93.75 94 ASP A CA 1
ATOM 689 C C . ASP A 1 94 ? 4.849 9.880 10.986 1.00 93.75 94 ASP A C 1
ATOM 691 O O . ASP A 1 94 ? 4.956 10.938 11.607 1.00 93.75 94 ASP A O 1
ATOM 695 N N . HIS A 1 95 ? 5.032 9.812 9.666 1.00 94.44 95 HIS A N 1
ATOM 696 C CA . HIS A 1 95 ? 5.580 10.894 8.852 1.00 94.44 95 HIS A CA 1
ATOM 697 C C . HIS A 1 95 ? 4.581 11.477 7.847 1.00 94.44 95 HIS A C 1
ATOM 699 O O . HIS A 1 95 ? 4.995 12.173 6.929 1.00 94.44 95 HIS A O 1
ATOM 705 N N . SER A 1 96 ? 3.276 11.231 7.970 1.00 91.94 96 SER A N 1
ATOM 706 C CA . SER A 1 96 ? 2.287 11.830 7.060 1.00 91.94 9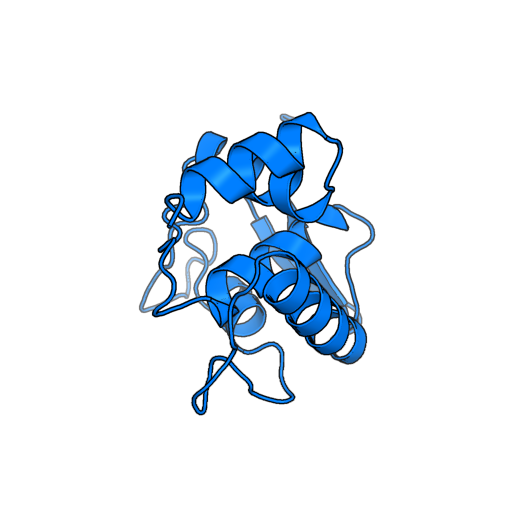6 SER A CA 1
ATOM 707 C C . SER A 1 96 ? 2.354 13.367 7.067 1.00 91.94 96 SER A C 1
ATOM 709 O O . SER A 1 96 ? 2.567 13.993 8.105 1.00 91.94 96 SER A O 1
ATOM 711 N N . ASN A 1 97 ? 2.083 13.993 5.918 1.00 93.38 97 ASN A N 1
ATOM 712 C CA . ASN A 1 97 ? 1.849 15.433 5.782 1.00 93.38 97 ASN A CA 1
ATOM 713 C C . ASN A 1 97 ? 0.730 15.966 6.695 1.00 93.38 97 ASN A C 1
ATOM 715 O O . ASN A 1 97 ? 0.721 17.160 6.990 1.00 93.38 97 ASN A O 1
ATOM 719 N N . HIS A 1 98 ? -0.168 15.096 7.162 1.00 90.69 98 HIS A N 1
ATOM 720 C CA . HIS A 1 98 ? -1.241 15.432 8.097 1.00 90.69 98 HIS A CA 1
ATOM 721 C C . HIS A 1 98 ? -0.835 15.325 9.574 1.00 90.69 98 HIS A C 1
ATOM 723 O O . HIS A 1 98 ? -1.593 15.761 10.437 1.00 90.69 98 HIS A O 1
ATOM 729 N N . ASN A 1 99 ? 0.344 14.773 9.885 1.00 89.44 99 ASN A N 1
ATOM 730 C CA . ASN A 1 99 ? 0.882 14.777 11.240 1.00 89.44 99 ASN A CA 1
ATOM 731 C C . ASN A 1 99 ? 1.672 16.083 11.476 1.00 89.44 99 ASN A C 1
ATOM 733 O O . ASN A 1 99 ? 2.761 16.244 10.913 1.00 89.44 99 ASN A O 1
ATOM 737 N N . PRO A 1 100 ? 1.187 17.019 12.320 1.00 87.12 100 PRO A N 1
ATOM 738 C CA . PRO A 1 100 ? 1.874 18.291 12.552 1.00 87.12 100 PRO A CA 1
ATOM 739 C C . PRO A 1 100 ? 3.275 18.105 13.154 1.00 87.12 100 PRO A C 1
ATOM 741 O O . PRO A 1 100 ? 4.160 18.919 12.891 1.00 87.12 100 PRO A O 1
ATOM 744 N N . ASN A 1 101 ? 3.502 17.004 13.875 1.00 88.94 101 ASN A N 1
ATOM 745 C CA . ASN A 1 101 ? 4.753 16.717 14.576 1.00 88.94 101 ASN A CA 1
ATOM 746 C C . ASN A 1 101 ? 5.787 15.961 13.718 1.00 88.94 101 ASN A C 1
ATOM 748 O O . ASN A 1 101 ? 6.898 15.696 14.181 1.00 88.94 101 ASN A O 1
ATOM 752 N N . ALA A 1 102 ? 5.452 15.597 12.476 1.00 89.62 102 ALA A N 1
ATOM 753 C CA . ALA A 1 102 ? 6.355 14.863 11.595 1.00 89.62 102 ALA A CA 1
ATOM 754 C C . ALA A 1 102 ? 7.512 15.747 11.099 1.00 89.62 102 ALA A C 1
ATOM 756 O O . ALA A 1 102 ? 7.286 16.787 10.477 1.00 89.62 102 ALA A O 1
ATOM 757 N N . ARG A 1 103 ? 8.756 15.295 11.330 1.00 83.56 103 ARG A N 1
ATOM 758 C CA . ARG A 1 103 ? 9.987 16.008 10.933 1.00 83.56 103 ARG A CA 1
ATOM 759 C C . ARG A 1 103 ? 10.283 15.917 9.431 1.00 83.56 103 ARG A C 1
ATOM 761 O O . ARG A 1 103 ? 10.632 16.918 8.824 1.00 83.56 103 ARG A O 1
ATOM 768 N N . ASN A 1 104 ? 10.103 14.738 8.830 1.00 84.25 104 ASN A N 1
ATOM 769 C CA . ASN A 1 104 ? 10.355 14.478 7.406 1.00 84.25 104 ASN A CA 1
ATOM 770 C C . ASN A 1 104 ? 9.068 14.006 6.731 1.00 84.25 104 ASN A C 1
ATOM 772 O O . ASN A 1 104 ? 8.839 12.806 6.602 1.00 84.25 104 ASN A O 1
ATOM 776 N N . ARG A 1 105 ? 8.198 14.949 6.364 1.00 88.88 105 ARG A N 1
ATOM 777 C CA . ARG A 1 105 ? 6.840 14.624 5.917 1.00 88.88 105 ARG A CA 1
ATOM 778 C C . ARG A 1 105 ? 6.826 13.905 4.565 1.00 88.88 105 ARG A C 1
ATOM 780 O O . ARG A 1 105 ? 7.359 14.402 3.576 1.00 88.88 105 ARG A O 1
ATOM 787 N N . ILE A 1 106 ? 6.135 12.774 4.508 1.00 90.06 106 ILE A N 1
ATOM 788 C CA . ILE A 1 106 ? 5.678 12.134 3.279 1.00 90.06 106 ILE A CA 1
ATOM 789 C C . ILE A 1 106 ? 4.364 12.788 2.863 1.00 90.06 106 ILE A C 1
ATOM 791 O O . ILE A 1 106 ? 3.423 12.855 3.649 1.00 90.06 106 ILE A O 1
ATOM 795 N N . ASN A 1 107 ? 4.277 13.213 1.604 1.00 93.19 107 ASN A N 1
ATOM 796 C CA . ASN A 1 107 ? 3.020 13.688 1.042 1.00 93.19 107 ASN A CA 1
ATOM 797 C C . ASN A 1 107 ? 2.129 12.502 0.628 1.00 93.19 107 ASN A C 1
ATOM 799 O O . ASN A 1 107 ? 2.425 11.824 -0.358 1.00 93.19 107 ASN A O 1
ATOM 803 N N . LEU A 1 108 ? 1.056 12.265 1.383 1.00 94.25 108 LEU A N 1
ATOM 804 C CA . LEU A 1 108 ? -0.020 11.316 1.073 1.00 94.25 108 LEU A CA 1
ATOM 805 C C . LEU A 1 108 ? -1.209 11.993 0.373 1.00 94.25 108 LEU A C 1
ATOM 807 O O . LEU A 1 108 ? -2.258 11.374 0.204 1.00 94.25 108 LEU A O 1
ATOM 811 N N . GLY A 1 109 ? -1.040 13.248 -0.045 1.00 94.62 109 GLY A N 1
ATOM 812 C CA . GLY A 1 109 ? -2.090 14.027 -0.669 1.00 94.62 109 GLY A CA 1
ATOM 813 C C . GLY A 1 109 ? -3.221 14.273 0.321 1.00 94.62 109 GLY A C 1
ATOM 814 O O . GLY A 1 109 ? -2.964 14.771 1.418 1.00 94.62 109 GLY A O 1
ATOM 815 N N . ASN A 1 110 ? -4.440 13.879 -0.048 1.00 94.38 110 ASN A N 1
ATOM 816 C CA . ASN A 1 110 ? -5.611 13.929 0.835 1.00 94.38 110 ASN A CA 1
ATOM 817 C C . ASN A 1 110 ? -5.813 12.659 1.682 1.00 94.38 110 ASN A C 1
ATOM 819 O O . ASN A 1 110 ? -6.716 12.621 2.521 1.00 94.38 110 ASN A O 1
ATOM 823 N N . ALA A 1 111 ? -5.015 11.606 1.476 1.00 94.75 111 ALA A N 1
ATOM 824 C CA . ALA A 1 111 ? -5.179 10.355 2.204 1.00 94.75 111 ALA A CA 1
ATOM 825 C C . ALA A 1 111 ? -4.651 10.454 3.642 1.00 94.75 111 ALA A C 1
ATOM 827 O O . ALA A 1 111 ? -3.532 10.899 3.898 1.00 94.75 111 ALA A O 1
ATOM 828 N N . ARG A 1 112 ? -5.432 9.949 4.599 1.00 93.69 112 ARG A N 1
ATOM 829 C CA . ARG A 1 112 ? -5.044 9.891 6.012 1.00 93.69 112 ARG A CA 1
ATOM 830 C C . ARG A 1 112 ? -4.542 8.504 6.360 1.00 93.69 112 ARG A C 1
ATOM 832 O O . ARG A 1 112 ? -5.259 7.532 6.145 1.00 93.69 112 ARG A O 1
ATOM 839 N N . ALA A 1 113 ? -3.348 8.432 6.942 1.00 94.62 113 ALA A N 1
ATOM 840 C CA . ALA A 1 113 ? -2.789 7.208 7.499 1.00 94.62 113 ALA A CA 1
ATOM 841 C C . ALA A 1 113 ? -2.786 7.272 9.028 1.00 94.62 113 ALA A C 1
ATOM 843 O O . ALA A 1 113 ? -2.365 8.274 9.605 1.00 94.62 113 ALA A O 1
ATOM 844 N N . PHE A 1 114 ? -3.239 6.211 9.691 1.00 94.69 114 PHE A N 1
ATOM 845 C CA . PHE A 1 114 ? -3.152 6.094 11.147 1.00 94.69 114 PHE A CA 1
ATOM 846 C C . PHE A 1 114 ? -3.110 4.632 11.592 1.00 94.69 114 PHE A C 1
ATOM 848 O O . PHE A 1 114 ? -3.387 3.709 10.823 1.00 94.69 114 PHE A O 1
ATOM 855 N N . ARG A 1 115 ? -2.755 4.428 12.863 1.00 95.56 115 ARG A N 1
ATOM 856 C CA . ARG A 1 115 ? -2.763 3.124 13.525 1.00 95.56 115 ARG A CA 1
ATOM 857 C C . ARG A 1 115 ? -3.713 3.166 14.715 1.00 95.56 115 ARG A C 1
ATOM 859 O O . ARG A 1 115 ? -3.606 4.059 15.550 1.00 95.56 115 ARG A O 1
ATOM 866 N N . GLN A 1 116 ? -4.614 2.194 14.811 1.00 95.25 116 GLN A N 1
ATOM 867 C CA . GLN A 1 116 ? -5.561 2.077 15.921 1.00 95.25 116 GLN A CA 1
ATOM 868 C C . GLN A 1 116 ? -5.848 0.604 16.213 1.00 95.25 116 GLN A C 1
ATOM 870 O O . GLN A 1 116 ? -6.047 -0.179 15.286 1.00 95.25 116 GLN A O 1
ATOM 875 N N . ASN A 1 117 ? -5.868 0.222 17.494 1.00 93.44 117 ASN A N 1
ATOM 876 C CA . ASN A 1 117 ? -6.179 -1.141 17.949 1.00 93.44 117 ASN A CA 1
ATOM 877 C C . ASN A 1 117 ? -5.363 -2.232 17.222 1.00 93.44 117 ASN A C 1
ATOM 879 O O . ASN A 1 117 ? -5.904 -3.245 16.791 1.00 93.44 117 ASN A O 1
ATOM 883 N N . GLY A 1 118 ? -4.060 -1.991 17.024 1.00 93.38 118 GLY A N 1
ATOM 884 C CA . GLY A 1 118 ? -3.157 -2.931 16.343 1.00 93.38 118 GLY A CA 1
ATOM 885 C C . GLY A 1 118 ? -3.347 -3.045 14.823 1.00 93.38 118 GLY A C 1
ATOM 886 O O . GLY A 1 118 ? -2.723 -3.901 14.200 1.00 93.38 118 GLY A O 1
ATOM 887 N N . ARG A 1 119 ? -4.179 -2.192 14.212 1.00 97.62 119 ARG A N 1
ATOM 888 C CA . ARG A 1 119 ? -4.447 -2.174 12.767 1.00 97.62 119 ARG A CA 1
ATOM 889 C C . ARG A 1 119 ? -3.934 -0.894 12.124 1.00 97.62 119 ARG A C 1
ATOM 891 O O . ARG A 1 119 ? -3.978 0.175 12.737 1.00 97.62 119 ARG A O 1
ATOM 898 N N . PHE A 1 120 ? -3.483 -1.014 10.883 1.00 98.00 120 PHE A N 1
ATOM 899 C CA . PHE A 1 120 ? -3.105 0.093 10.017 1.00 98.00 120 PHE A CA 1
ATOM 900 C C . PHE A 1 120 ? -4.252 0.475 9.092 1.00 98.00 120 PHE A C 1
ATOM 902 O O . PHE A 1 120 ? -4.964 -0.391 8.582 1.00 98.00 120 PHE A O 1
ATOM 909 N N . TYR A 1 121 ? -4.380 1.775 8.856 1.00 97.19 121 TYR A N 1
ATOM 910 C CA . TYR A 1 121 ? -5.367 2.371 7.969 1.00 97.19 121 TYR A CA 1
ATOM 911 C C . TYR A 1 121 ? -4.666 3.375 7.061 1.00 97.19 121 TYR A C 1
ATOM 913 O O . TYR A 1 121 ? -3.807 4.131 7.521 1.00 97.19 121 TYR A O 1
ATOM 921 N N . ILE A 1 122 ? -5.063 3.408 5.793 1.00 96.38 122 ILE A N 1
ATOM 922 C CA . ILE A 1 122 ? -4.805 4.523 4.885 1.00 96.38 122 ILE A CA 1
ATOM 923 C C . ILE A 1 122 ? -5.994 4.640 3.937 1.00 96.38 122 ILE A C 1
ATOM 925 O O . ILE A 1 122 ? -6.361 3.667 3.293 1.00 96.38 122 ILE A O 1
ATOM 929 N N . PHE A 1 123 ? -6.649 5.793 3.891 1.00 94.19 123 PHE A N 1
ATOM 930 C CA . PHE A 1 123 ? -7.777 6.013 2.984 1.00 94.19 123 PHE A CA 1
ATOM 931 C C . PHE A 1 123 ? -7.974 7.499 2.709 1.00 94.19 123 PHE A C 1
ATOM 933 O O . PHE A 1 123 ? -7.537 8.353 3.485 1.00 94.19 123 PHE A O 1
ATOM 940 N N . ILE A 1 124 ? -8.648 7.799 1.604 1.00 93.50 124 ILE A N 1
ATOM 941 C CA . ILE A 1 124 ? -9.088 9.151 1.264 1.00 93.50 12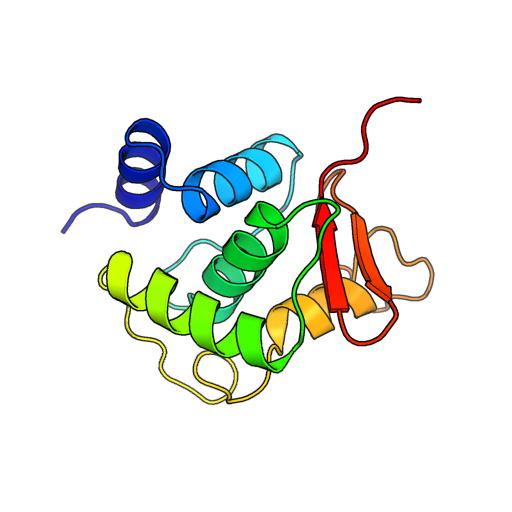4 ILE A CA 1
ATOM 942 C C . ILE A 1 124 ? -10.381 9.413 2.050 1.00 93.50 124 ILE A C 1
ATOM 944 O O . ILE A 1 124 ? -11.340 8.654 1.892 1.00 93.50 124 ILE A O 1
ATOM 948 N N . PRO A 1 125 ? -10.424 10.410 2.950 1.00 86.62 125 PRO A N 1
ATOM 949 C CA . PRO A 1 125 ? -11.652 10.766 3.648 1.00 86.62 125 PRO A CA 1
ATOM 950 C C . PRO A 1 125 ? -12.714 11.219 2.647 1.00 86.62 125 PRO A C 1
ATOM 952 O O . PRO A 1 125 ? -12.406 11.951 1.708 1.00 86.62 125 PRO A O 1
ATOM 955 N N . GLU A 1 126 ? -13.962 10.817 2.870 1.00 79.31 126 GLU A N 1
ATOM 956 C CA . GLU A 1 126 ? -15.086 11.427 2.161 1.00 79.31 126 GLU A CA 1
ATOM 957 C C . GLU A 1 126 ? -15.171 12.907 2.565 1.00 79.31 126 GLU A C 1
ATOM 959 O O . GLU A 1 126 ? -14.892 13.230 3.729 1.00 79.31 126 GLU A O 1
ATOM 964 N N . PRO A 1 127 ? -15.515 13.815 1.636 1.00 67.50 127 PRO A N 1
ATOM 965 C CA . PRO A 1 127 ? -15.873 15.169 2.023 1.00 67.50 127 PRO A CA 1
ATOM 966 C C . PRO A 1 127 ? -17.043 15.104 3.016 1.00 67.50 127 PRO A C 1
ATOM 968 O O . PRO A 1 127 ? -18.004 14.367 2.794 1.00 67.50 127 PRO A O 1
ATOM 971 N N . ILE A 1 128 ? -16.894 15.822 4.132 1.00 50.94 128 ILE A N 1
ATOM 972 C CA . ILE A 1 128 ? -17.941 16.012 5.149 1.00 50.94 128 ILE A CA 1
ATOM 973 C C . ILE A 1 128 ? -19.017 16.929 4.576 1.00 50.94 128 ILE A C 1
ATOM 975 O O . ILE A 1 128 ? -18.623 17.937 3.942 1.00 50.94 128 ILE A O 1
#

Secondary structure (DSSP, 8-state):
---HHHHHHHHHHTT-HHHHHHHHHHHTT-----STTSHHHHHHHHHHHHHGGG-EEHHHHHHHHHHHHHHTT----STTTS-SS-HHHHHHHHHBTT-TT-SS-B--TT-EEEEETTEEEEEPPPP-

Organism: Pseudomonas aeruginosa (NCBI:txid287)

pLDDT: mean 92.56, std 7.39, range [50.94, 98.38]

Radius of gyration: 13.58 Å; chains: 1; bounding box: 35×30×38 Å

Foldseek 3Di:
DDDLLVLLVVVVVVVNLLSVQLVVLVVLVFPDDDDLVQLQQSLLSSQQSSCAPVFAAFQVSLVSSCVSCVVSVHDQDDPQRNPSTSNNLVCCAQADPPPPPHPHHGDSRQWHWHDDPRGTHIYRDDDD

Sequence (128 aa):
MEPLMDTIKRRSAQGCGPSIALLELLAAEARLVITRDNPGRLCELAVVAETGRRGIPENEVVAARRAYAASLGVTLSGPTKDSDKPAHISHAVDHSNHNPNARNRINLGNARAFRQNGRFYIFIPEPI